Protein AF-A0A6P0NI01-F1 (afdb_monomer)

Secondary structure (DSSP, 8-state):
-TTHHHHHHHTTHHHHHHHS---TTSTTTT---HIIIII--SSS--GGGGGGHHHHHHHHH---TT-TTTT-HHHHHHHHHHHHHHHHHS-TTS-B-SSSTT--B-TGGGT-

pLDDT: mean 95.77, std 3.89, range [68.75, 98.75]

Radius of gyration: 14.4 Å; Cα contacts (8 Å, |Δi|>4): 169; chains: 1; bounding box: 34×28×43 Å

Nearest PDB structures (foldseek):
  5ost-assembly1_A  TM=5.617E-01  e=3.399E+00  Thermoanaerobacterium xylanolyticum LX-11
  8i5q-assembly1_A  TM=5.019E-01  e=6.138E+00  Thermoanaerobacterium xylanolyticum LX-11

Sequence (112 aa):
MKDLFAQAALDQIPKILTLQDRNPHSPNYGCFDRNYWQYKIIDFPSGMSQEFVWPLALVYAMPLPNNPYHQQPNIKAWVEAGILFAAKSAHADGSCDDYFPFERAGGAAAFS

Foldseek 3Di:
DVCVVVVVLLVCVVVQVVQADCDPPQPQHQASHCVVRPVVVDDAGALVSLLSLQSLVCLCDDPGPPRPNHVDPSSVVSSVRSLVNQVVQADPVQFHHHPDPPPRHNVSSVRD

Mean predicted aligned error: 2.79 Å

Solvent-accessible surface area (backbone atoms only — not comparable to full-atom values): 6182 Å² total; per-residue (Å²): 118,93,56,52,68,59,51,58,50,61,69,43,46,69,61,56,61,70,31,37,38,80,49,87,88,44,98,51,33,22,38,32,31,41,51,32,73,71,64,62,79,46,95,64,59,35,31,60,39,33,34,59,27,39,64,48,45,46,43,28,74,44,92,52,87,92,52,88,44,42,72,35,68,67,50,51,54,50,30,54,31,18,35,55,31,40,65,67,68,29,47,98,87,52,21,25,32,57,90,46,89,88,59,57,42,60,70,30,55,79,34,56

Structure (mmCIF, N/CA/C/O backbone):
data_AF-A0A6P0NI01-F1
#
_entry.id   AF-A0A6P0NI01-F1
#
loop_
_atom_site.group_PDB
_atom_site.id
_atom_site.type_symbol
_atom_site.label_atom_id
_atom_site.label_alt_id
_atom_site.label_comp_id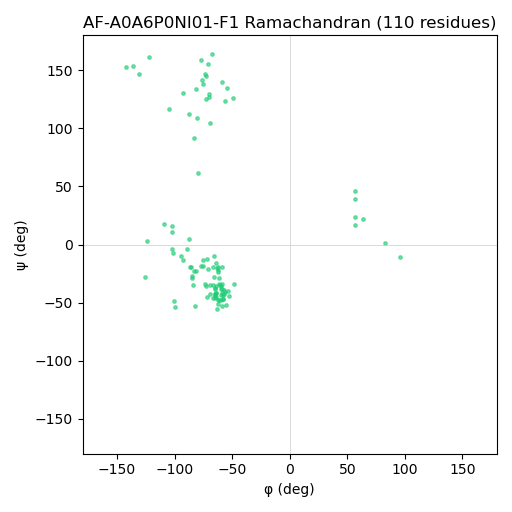
_atom_site.label_asym_id
_atom_site.label_entity_id
_atom_site.label_seq_id
_atom_site.pdbx_PDB_ins_code
_atom_site.Cartn_x
_atom_site.Cartn_y
_atom_site.Cartn_z
_atom_site.occupancy
_atom_site.B_iso_or_equiv
_atom_site.auth_seq_id
_atom_site.auth_comp_id
_atom_site.auth_asym_id
_atom_site.auth_atom_id
_atom_site.pdbx_PDB_model_num
ATOM 1 N N . MET A 1 1 ? -5.939 3.092 29.404 1.00 68.75 1 MET A N 1
ATOM 2 C CA . MET A 1 1 ? -4.637 2.834 28.742 1.00 68.75 1 MET A CA 1
ATOM 3 C C . MET A 1 1 ? -4.627 1.609 27.824 1.00 68.75 1 MET A C 1
ATOM 5 O O . MET A 1 1 ? -3.778 1.582 26.949 1.00 68.75 1 MET A O 1
ATOM 9 N N . LYS A 1 2 ? -5.532 0.625 27.976 1.00 81.56 2 LYS A N 1
ATOM 10 C CA . LYS A 1 2 ? -5.513 -0.639 27.211 1.00 81.56 2 LYS A CA 1
ATOM 11 C C . LYS A 1 2 ? -5.471 -0.465 25.681 1.00 81.56 2 LYS A C 1
ATOM 13 O O . LYS A 1 2 ? -4.700 -1.158 25.034 1.00 81.56 2 LYS A O 1
ATOM 18 N N . ASP A 1 3 ? -6.214 0.499 25.134 1.00 91.00 3 ASP A N 1
ATOM 19 C CA . ASP A 1 3 ? -6.355 0.678 23.677 1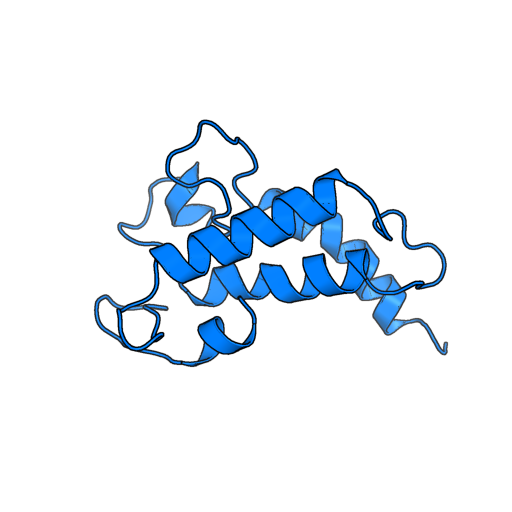.00 91.00 3 ASP A CA 1
ATOM 20 C C . ASP A 1 3 ? -5.506 1.827 23.106 1.00 91.0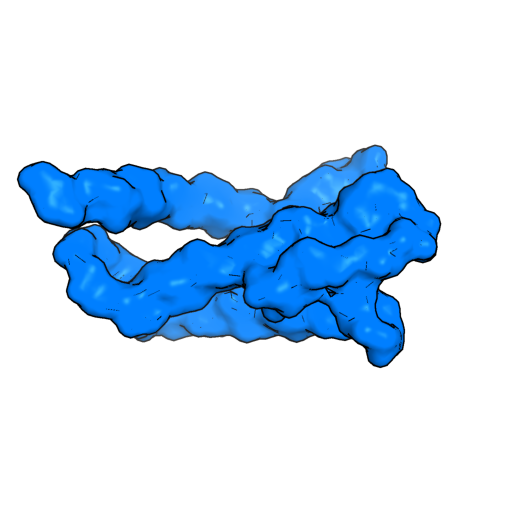0 3 ASP A C 1
ATOM 22 O O . ASP A 1 3 ? -5.732 2.278 21.986 1.00 91.00 3 ASP A O 1
ATOM 26 N N . LEU A 1 4 ? -4.517 2.319 23.865 1.00 94.19 4 LEU A N 1
ATOM 27 C CA . LEU A 1 4 ? -3.733 3.503 23.490 1.00 94.19 4 LEU A CA 1
ATOM 28 C C . LEU A 1 4 ? -3.037 3.344 22.129 1.00 94.19 4 LEU A C 1
ATOM 30 O O . LEU A 1 4 ? -3.124 4.234 21.288 1.00 94.19 4 LEU A O 1
ATOM 34 N N . PHE A 1 5 ? -2.380 2.204 21.895 1.00 93.81 5 PHE A N 1
ATOM 35 C CA . PHE A 1 5 ? -1.696 1.940 20.624 1.00 93.81 5 PHE A CA 1
ATOM 36 C C . PHE A 1 5 ? -2.671 1.740 19.463 1.00 93.81 5 PHE A C 1
ATOM 38 O O . PHE A 1 5 ? -2.389 2.183 18.354 1.00 93.81 5 PHE A O 1
ATOM 45 N N . ALA A 1 6 ? -3.830 1.125 19.718 1.00 94.06 6 ALA A N 1
ATOM 46 C CA . ALA A 1 6 ? -4.866 0.957 18.705 1.00 94.06 6 ALA A CA 1
ATOM 47 C C . ALA A 1 6 ? -5.422 2.316 18.262 1.00 94.06 6 ALA A C 1
ATOM 49 O O . ALA A 1 6 ? -5.528 2.570 17.067 1.00 94.06 6 ALA A O 1
ATOM 50 N N . GLN A 1 7 ? -5.692 3.220 19.208 1.00 95.25 7 GLN A N 1
ATOM 51 C CA . GLN A 1 7 ? -6.148 4.569 18.882 1.00 95.25 7 GLN A CA 1
ATOM 52 C C . GLN A 1 7 ? -5.080 5.361 18.119 1.00 95.25 7 GLN A C 1
ATOM 54 O O . GLN A 1 7 ? -5.380 5.947 17.084 1.00 95.25 7 GLN A O 1
ATOM 59 N N . ALA A 1 8 ? -3.821 5.304 18.564 1.00 95.69 8 ALA A N 1
ATOM 60 C CA . ALA A 1 8 ? -2.720 5.954 17.859 1.00 95.69 8 ALA A CA 1
ATOM 61 C C . ALA A 1 8 ? -2.553 5.425 16.421 1.00 95.69 8 ALA A C 1
ATOM 63 O O . ALA A 1 8 ? -2.246 6.201 15.517 1.00 95.69 8 ALA A O 1
ATOM 64 N N . ALA A 1 9 ? -2.782 4.126 16.193 1.00 95.38 9 ALA A N 1
ATOM 65 C CA . ALA A 1 9 ? -2.764 3.529 14.860 1.00 95.38 9 ALA A CA 1
ATOM 66 C C . ALA A 1 9 ? -3.948 3.995 13.994 1.00 95.38 9 ALA A C 1
ATOM 68 O O . ALA A 1 9 ? -3.745 4.342 12.829 1.00 95.38 9 ALA A O 1
ATOM 69 N N . LEU A 1 10 ? -5.164 4.067 14.555 1.00 97.31 10 LEU A N 1
ATOM 70 C CA . LEU A 1 10 ? -6.349 4.590 13.858 1.00 97.31 10 LEU A CA 1
ATOM 71 C C . LEU A 1 10 ? -6.131 6.025 13.360 1.00 97.31 10 LEU A C 1
ATOM 73 O O . LEU A 1 10 ? -6.514 6.349 12.232 1.00 97.31 10 LEU A O 1
ATOM 77 N N . ASP A 1 11 ? -5.452 6.850 14.156 1.00 97.12 11 ASP A N 1
ATOM 78 C CA . ASP A 1 11 ? -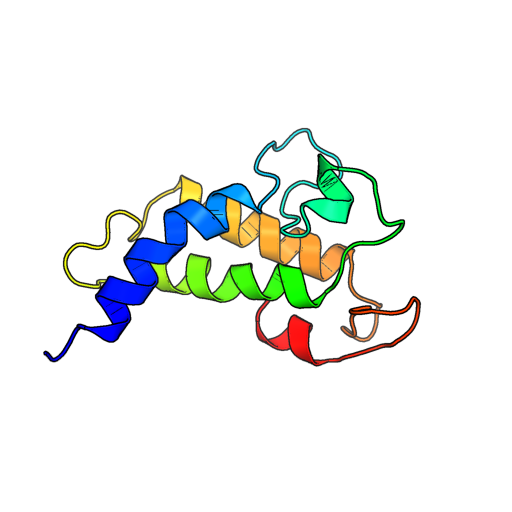5.144 8.241 13.814 1.00 97.12 11 ASP A CA 1
ATOM 79 C C . ASP A 1 11 ? -4.160 8.362 12.628 1.00 97.12 11 ASP A C 1
ATOM 81 O O . ASP A 1 11 ? -4.112 9.402 11.968 1.00 97.12 11 ASP A O 1
ATOM 85 N N . GLN A 1 12 ? -3.400 7.305 12.301 1.00 97.81 12 GLN A N 1
ATOM 86 C CA . GLN A 1 12 ? -2.497 7.284 11.139 1.00 97.81 12 GLN A CA 1
ATOM 87 C C . GLN A 1 12 ? -3.181 6.862 9.834 1.00 97.81 12 GLN A C 1
ATOM 89 O O . GLN A 1 12 ? -2.666 7.163 8.754 1.00 97.81 12 GLN A O 1
ATOM 94 N N . ILE A 1 13 ? -4.342 6.203 9.893 1.00 98.06 13 ILE A N 1
ATOM 95 C CA . ILE A 1 13 ? -5.025 5.693 8.694 1.00 98.06 13 ILE A CA 1
ATOM 96 C C . ILE A 1 13 ? -5.327 6.789 7.660 1.00 98.06 13 ILE A C 1
ATOM 98 O O . ILE A 1 13 ? -5.049 6.551 6.483 1.00 98.06 13 ILE A O 1
ATOM 102 N N . PRO A 1 14 ? -5.796 8.005 8.023 1.00 97.94 14 PRO A N 1
ATOM 103 C CA . PRO A 1 14 ? -5.991 9.073 7.044 1.00 97.94 14 PRO A CA 1
ATOM 104 C C . PRO A 1 14 ? -4.717 9.394 6.261 1.00 97.94 14 PRO A C 1
ATOM 106 O O . PRO A 1 14 ? -4.777 9.575 5.048 1.00 97.94 14 PRO A O 1
ATOM 109 N N . LYS A 1 15 ? -3.559 9.412 6.936 1.00 98.00 15 LYS A N 1
ATOM 110 C CA . LYS A 1 15 ? -2.258 9.648 6.305 1.00 98.00 15 LYS A CA 1
ATOM 111 C C . LYS A 1 15 ? -1.896 8.506 5.362 1.00 98.00 15 LYS A C 1
ATOM 113 O O . LYS A 1 15 ? -1.524 8.779 4.225 1.00 98.00 15 LYS A O 1
ATOM 118 N N . ILE A 1 16 ? -2.055 7.254 5.788 1.00 98.12 16 ILE A N 1
ATOM 119 C CA . ILE A 1 16 ? -1.782 6.084 4.940 1.00 98.12 16 ILE A CA 1
ATOM 120 C C . ILE A 1 16 ? -2.656 6.114 3.673 1.00 98.12 16 ILE A C 1
ATOM 122 O O . ILE A 1 16 ? -2.156 5.920 2.569 1.00 98.12 16 ILE A O 1
ATOM 126 N N . LEU A 1 17 ? -3.936 6.475 3.795 1.00 98.06 17 LEU A N 1
ATOM 127 C CA . LEU A 1 17 ? -4.847 6.616 2.653 1.00 98.06 17 LEU A CA 1
ATOM 128 C C . LEU A 1 17 ? -4.444 7.723 1.662 1.00 98.06 17 LEU A C 1
ATOM 130 O O . LEU A 1 17 ? -4.889 7.698 0.512 1.00 98.06 17 LEU A O 1
ATOM 134 N N . THR A 1 18 ? -3.622 8.697 2.073 1.00 97.75 18 THR A N 1
ATOM 135 C CA . THR A 1 18 ? -3.056 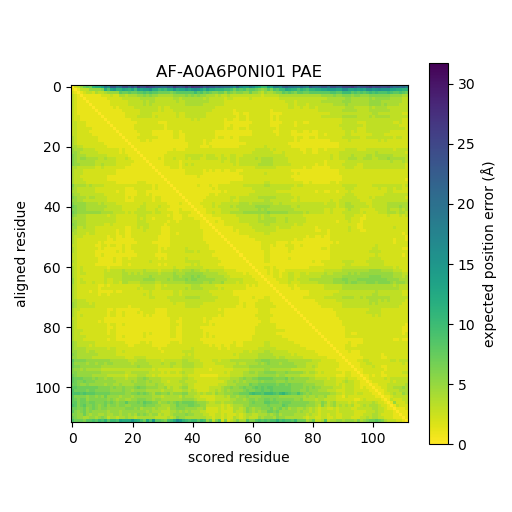9.697 1.145 1.00 97.75 18 THR A CA 1
ATOM 136 C C . THR A 1 18 ? -1.899 9.161 0.306 1.00 97.75 18 THR A C 1
ATOM 138 O O . THR A 1 18 ? -1.564 9.766 -0.711 1.00 97.75 18 THR A O 1
ATOM 141 N N . LEU A 1 19 ? -1.290 8.050 0.725 1.00 98.44 19 LEU A N 1
ATOM 142 C CA . LEU A 1 19 ? -0.168 7.426 0.029 1.00 98.44 19 LEU A CA 1
ATOM 143 C C . LEU A 1 19 ? -0.638 6.489 -1.082 1.00 98.44 19 LEU A C 1
ATOM 145 O O . LEU A 1 19 ? 0.082 6.319 -2.057 1.00 98.44 19 LEU A O 1
ATOM 149 N N . GLN A 1 20 ? -1.842 5.924 -0.967 1.00 98.62 20 GLN A N 1
ATOM 150 C CA . GLN A 1 20 ? -2.366 4.976 -1.944 1.00 98.62 20 GLN A CA 1
ATOM 151 C C . GLN A 1 20 ? -2.976 5.649 -3.180 1.00 98.62 20 GLN A C 1
ATOM 153 O O . GLN A 1 20 ? -3.837 6.529 -3.063 1.00 98.62 20 GLN A O 1
ATOM 158 N N . ASP A 1 21 ? -2.634 5.143 -4.362 1.00 98.56 21 ASP A N 1
ATOM 159 C CA . ASP A 1 21 ? -3.397 5.372 -5.581 1.00 98.56 21 ASP A CA 1
ATOM 160 C C . ASP A 1 21 ? -4.747 4.648 -5.503 1.00 98.56 21 ASP A C 1
ATOM 162 O O . ASP A 1 21 ? -4.844 3.425 -5.635 1.00 98.56 21 ASP A O 1
ATOM 166 N N . ARG A 1 22 ? -5.809 5.421 -5.273 1.00 97.75 22 ARG A N 1
ATOM 167 C CA . ARG A 1 22 ? -7.179 4.917 -5.113 1.00 97.75 22 ARG A CA 1
ATOM 168 C C . ARG A 1 22 ? -8.050 5.119 -6.352 1.00 97.75 22 ARG A C 1
ATOM 170 O O . ARG A 1 22 ? -9.260 4.927 -6.257 1.00 97.75 22 ARG A O 1
ATOM 177 N N . ASN A 1 23 ? -7.475 5.504 -7.496 1.00 97.75 23 ASN A N 1
ATOM 178 C CA . ASN A 1 23 ? -8.211 5.639 -8.752 1.00 97.75 23 ASN A CA 1
ATOM 179 C C . ASN A 1 23 ? -8.239 4.294 -9.509 1.00 97.75 23 ASN A C 1
ATOM 181 O O . ASN A 1 23 ? -7.200 3.895 -10.031 1.00 97.75 23 ASN A O 1
ATOM 185 N N . PRO A 1 24 ? -9.401 3.625 -9.663 1.00 96.94 24 PRO A N 1
ATOM 186 C CA . PRO A 1 24 ? -9.485 2.327 -10.345 1.00 96.94 24 PRO A CA 1
ATOM 187 C C . PRO A 1 24 ? -9.076 2.360 -11.823 1.00 96.94 24 PRO A C 1
ATOM 189 O O . PRO A 1 24 ? -8.784 1.323 -12.409 1.00 96.94 24 PRO A O 1
ATOM 192 N N . HIS A 1 25 ? -9.069 3.543 -12.442 1.00 97.25 25 HIS A N 1
ATOM 193 C CA . HIS A 1 25 ? -8.632 3.729 -13.827 1.00 97.25 25 HIS A CA 1
ATOM 194 C C . HIS A 1 25 ? -7.130 4.012 -13.949 1.00 97.25 25 HIS A C 1
ATOM 196 O O . HIS A 1 25 ? -6.620 4.143 -15.062 1.00 97.25 25 HIS A O 1
ATOM 202 N N . SER A 1 26 ? -6.415 4.135 -12.828 1.00 97.38 26 SER A N 1
ATOM 203 C CA . SER A 1 26 ? -4.969 4.314 -12.841 1.00 97.38 26 SER A CA 1
ATOM 204 C C . SER A 1 26 ? -4.261 2.996 -13.165 1.00 97.38 26 SER A C 1
ATOM 206 O O . SER A 1 26 ? -4.598 1.960 -12.589 1.00 97.38 26 SER A O 1
ATOM 208 N N . PRO A 1 27 ? -3.207 3.009 -14.002 1.00 96.06 27 PRO A N 1
ATOM 209 C CA . PRO A 1 27 ? -2.361 1.831 -14.202 1.00 96.06 27 PRO A CA 1
ATOM 210 C C . PRO A 1 27 ? -1.610 1.395 -12.928 1.00 96.06 27 PRO A C 1
ATOM 212 O O . PRO A 1 27 ? -1.104 0.269 -12.881 1.00 96.06 27 PRO A O 1
ATOM 215 N N . ASN A 1 28 ? -1.544 2.273 -11.918 1.00 97.94 28 ASN A N 1
ATOM 216 C CA . ASN A 1 28 ? -0.881 2.050 -10.632 1.00 97.94 28 ASN A CA 1
ATOM 217 C C . ASN A 1 28 ? -1.876 1.895 -9.470 1.00 97.94 28 ASN A C 1
ATOM 219 O O . ASN A 1 28 ? -1.479 2.049 -8.318 1.00 97.94 28 ASN A O 1
ATOM 223 N N . TYR A 1 29 ? -3.155 1.618 -9.755 1.00 98.62 29 TYR A N 1
ATOM 224 C CA . TYR A 1 29 ? -4.178 1.417 -8.727 1.00 98.62 29 TYR A CA 1
ATOM 225 C C . TYR A 1 29 ? -3.701 0.425 -7.654 1.00 98.62 29 TYR A C 1
ATOM 227 O O . TYR A 1 29 ? -3.271 -0.679 -7.984 1.00 98.62 29 TYR A O 1
ATOM 235 N N . GLY A 1 30 ? -3.750 0.843 -6.385 1.00 98.50 30 GLY A N 1
ATOM 236 C CA . GLY A 1 30 ? -3.261 0.071 -5.240 1.00 98.50 30 GLY A CA 1
ATOM 237 C C . GLY A 1 30 ? -1.831 0.390 -4.780 1.00 98.50 30 GLY A C 1
ATOM 238 O O . GLY A 1 30 ? -1.456 -0.029 -3.685 1.00 98.50 30 GLY A O 1
ATOM 239 N N . CYS A 1 31 ? -1.052 1.155 -5.550 1.00 98.50 31 CYS A N 1
ATOM 240 C CA . CYS A 1 31 ? 0.314 1.544 -5.188 1.00 98.50 31 CYS A CA 1
ATOM 241 C C . CYS A 1 31 ? 0.337 2.547 -4.029 1.00 98.50 31 CYS A C 1
ATOM 243 O O . CYS A 1 31 ? -0.312 3.587 -4.108 1.00 98.50 31 CYS A O 1
ATOM 245 N N . PHE A 1 32 ? 1.130 2.285 -2.993 1.00 98.50 32 PHE A N 1
ATOM 246 C CA . PHE A 1 32 ? 1.366 3.192 -1.866 1.00 98.50 32 PHE A CA 1
ATOM 247 C C . PHE A 1 32 ? 2.609 4.077 -2.033 1.00 98.50 32 PHE A C 1
ATOM 249 O O . PHE A 1 32 ? 2.810 5.016 -1.260 1.00 98.50 32 PHE A O 1
ATOM 256 N N . ASP A 1 33 ? 3.444 3.823 -3.040 1.00 98.06 33 ASP A N 1
ATOM 257 C CA . ASP A 1 33 ? 4.633 4.635 -3.285 1.00 98.06 33 ASP A CA 1
ATOM 258 C C . ASP A 1 33 ? 4.288 5.896 -4.085 1.00 98.06 33 ASP A C 1
ATOM 260 O O . ASP A 1 33 ? 4.293 5.930 -5.320 1.00 98.06 33 ASP A O 1
ATOM 264 N N . ARG A 1 34 ? 3.996 6.973 -3.358 1.00 96.94 34 ARG A N 1
ATOM 265 C CA . ARG A 1 34 ? 3.633 8.271 -3.935 1.00 96.94 34 ARG A CA 1
ATOM 266 C C . ARG A 1 34 ? 4.741 8.881 -4.799 1.00 96.94 34 ARG A C 1
ATOM 268 O O . ARG A 1 34 ? 4.430 9.608 -5.748 1.00 96.94 34 ARG A O 1
ATOM 275 N N . ASN A 1 35 ? 6.008 8.580 -4.511 1.00 97.56 35 ASN A N 1
ATOM 276 C CA . ASN A 1 35 ? 7.134 9.045 -5.322 1.00 97.56 35 ASN A CA 1
ATOM 277 C C . ASN A 1 35 ? 7.099 8.401 -6.712 1.00 97.56 35 ASN A C 1
ATOM 279 O O . ASN A 1 35 ? 7.388 9.075 -7.706 1.00 97.56 35 ASN A O 1
ATOM 283 N N . TYR A 1 36 ? 6.653 7.146 -6.786 1.00 97.69 36 TYR A N 1
ATOM 284 C CA . TYR A 1 36 ? 6.471 6.408 -8.030 1.00 97.69 36 TYR A CA 1
ATOM 285 C C . TYR A 1 36 ? 5.147 6.705 -8.744 1.00 97.69 36 TYR A C 1
ATOM 287 O O . TYR A 1 36 ? 5.146 7.008 -9.936 1.00 97.69 36 TYR A O 1
ATOM 295 N N . TRP A 1 37 ? 3.985 6.607 -8.088 1.00 97.56 37 TRP A N 1
ATOM 296 C CA . TRP A 1 37 ? 2.709 6.691 -8.815 1.00 97.56 37 TRP A CA 1
ATOM 297 C C . TRP A 1 37 ? 2.241 8.131 -9.053 1.00 97.56 37 TRP A C 1
ATOM 299 O O . TRP A 1 37 ? 1.689 8.399 -10.122 1.00 97.56 37 TRP A O 1
ATOM 309 N N . GLN A 1 38 ? 2.496 9.054 -8.117 1.00 97.62 38 GLN A N 1
ATOM 310 C CA . GLN A 1 38 ? 2.028 10.440 -8.213 1.00 97.62 38 GLN A CA 1
ATOM 311 C C . GLN A 1 38 ? 3.112 11.395 -8.704 1.00 97.62 38 GLN A C 1
ATOM 313 O O . GLN A 1 38 ? 2.877 12.147 -9.647 1.00 97.62 38 GLN A O 1
ATOM 318 N N . TYR A 1 39 ? 4.270 11.408 -8.043 1.00 97.50 39 TYR A N 1
ATOM 319 C CA . TYR A 1 39 ? 5.295 12.420 -8.304 1.00 97.50 39 TYR A CA 1
ATOM 320 C C . TYR A 1 39 ? 6.190 12.092 -9.493 1.00 97.50 39 TYR A C 1
ATOM 322 O O . TYR A 1 39 ? 6.744 13.014 -10.083 1.00 97.50 39 TYR A O 1
ATOM 330 N N . LYS A 1 40 ? 6.294 10.811 -9.870 1.00 96.19 40 LYS A N 1
ATOM 331 C CA . LYS A 1 40 ? 7.117 10.353 -11.000 1.00 96.19 40 LYS A CA 1
ATOM 332 C C . LYS A 1 40 ? 8.590 10.757 -10.857 1.00 96.19 40 LYS A C 1
ATOM 334 O O . LYS A 1 40 ? 9.216 11.153 -11.832 1.00 96.19 40 LYS A O 1
ATOM 339 N N . ILE A 1 41 ? 9.126 10.678 -9.635 1.00 97.50 41 ILE A N 1
ATOM 340 C CA . ILE A 1 41 ? 10.523 11.046 -9.325 1.00 97.50 41 ILE A CA 1
ATOM 341 C C . ILE A 1 41 ? 11.456 9.837 -9.165 1.00 97.50 41 ILE A C 1
ATOM 343 O O . ILE A 1 41 ? 12.652 10.019 -8.956 1.00 97.50 41 ILE A O 1
ATOM 347 N N . ILE A 1 42 ? 10.908 8.624 -9.239 1.00 95.94 42 ILE A N 1
ATOM 348 C CA . ILE A 1 42 ? 11.636 7.351 -9.246 1.00 95.94 42 ILE A CA 1
ATOM 349 C C . ILE A 1 42 ? 11.042 6.437 -10.322 1.00 95.94 42 ILE A C 1
ATOM 351 O O . ILE A 1 42 ? 9.863 6.564 -10.666 1.00 95.94 42 ILE A O 1
ATOM 355 N N . ASP A 1 43 ? 11.854 5.515 -10.834 1.00 94.19 43 ASP A N 1
ATOM 356 C CA . ASP A 1 43 ? 11.510 4.695 -12.004 1.00 94.19 43 ASP A CA 1
ATOM 357 C C . ASP A 1 43 ? 10.713 3.424 -11.669 1.00 94.19 43 ASP A C 1
ATOM 359 O O . ASP A 1 43 ? 10.048 2.864 -12.542 1.00 94.19 43 ASP A O 1
ATOM 363 N N . PHE A 1 44 ? 10.748 2.971 -10.413 1.00 95.00 44 PHE A N 1
ATOM 364 C CA . PHE A 1 44 ? 10.029 1.790 -9.927 1.00 95.00 44 PHE A CA 1
ATOM 365 C C . PHE A 1 44 ? 9.501 2.030 -8.500 1.00 95.00 44 PHE A C 1
ATOM 367 O O . PHE A 1 44 ? 10.063 2.864 -7.787 1.00 95.00 44 PHE A O 1
ATOM 374 N N . PRO A 1 45 ? 8.405 1.366 -8.089 1.00 96.50 45 PRO A N 1
ATOM 375 C CA . PRO A 1 45 ? 7.870 1.498 -6.739 1.00 96.50 45 PRO A CA 1
ATOM 376 C C . PRO A 1 45 ? 8.711 0.702 -5.742 1.00 96.50 45 PRO A C 1
ATOM 378 O O . PRO A 1 45 ? 9.092 -0.430 -6.024 1.00 96.50 45 PRO A O 1
ATOM 381 N N . SER A 1 46 ? 8.917 1.255 -4.551 1.00 96.00 46 SER A N 1
ATOM 382 C CA . SER A 1 46 ? 9.509 0.524 -3.432 1.00 96.00 46 SER A CA 1
ATOM 383 C C . SER A 1 46 ? 8.521 -0.497 -2.859 1.00 96.00 46 SER A C 1
ATOM 385 O O . SER A 1 46 ? 7.417 -0.124 -2.440 1.00 96.00 46 SER A O 1
ATOM 387 N N . GLY A 1 47 ? 8.928 -1.769 -2.790 1.00 95.25 47 GLY A N 1
ATOM 388 C CA . GLY A 1 47 ? 8.169 -2.856 -2.165 1.00 95.25 47 GLY A CA 1
ATOM 389 C C . GLY A 1 47 ? 7.742 -2.527 -0.734 1.00 95.25 47 GLY A C 1
ATOM 390 O O . GLY A 1 47 ? 6.567 -2.676 -0.401 1.00 95.25 47 GLY A O 1
ATOM 391 N N . MET A 1 48 ? 8.646 -1.958 0.068 1.00 96.06 48 MET A N 1
ATOM 392 C CA . MET A 1 48 ? 8.379 -1.482 1.437 1.00 96.06 48 MET A CA 1
ATOM 393 C C . MET A 1 48 ? 7.126 -0.605 1.561 1.00 96.06 48 MET A C 1
ATOM 395 O O . MET A 1 48 ? 6.431 -0.646 2.574 1.00 96.06 48 MET A O 1
ATOM 399 N N . SER A 1 49 ? 6.799 0.199 0.542 1.00 97.12 49 SER A N 1
ATOM 400 C CA . SER A 1 49 ? 5.596 1.039 0.599 1.00 97.12 49 SER A CA 1
ATOM 401 C C . SER A 1 49 ? 4.311 0.205 0.623 1.00 97.12 49 SER A C 1
ATOM 403 O O . SER A 1 49 ? 3.317 0.640 1.203 1.00 97.12 49 SER A O 1
ATOM 405 N N . GLN A 1 50 ? 4.308 -0.999 0.042 1.00 97.50 50 GLN A N 1
ATOM 406 C CA . GLN A 1 50 ? 3.134 -1.872 0.050 1.00 97.50 50 GLN A CA 1
ATOM 407 C C . GLN A 1 50 ? 2.834 -2.490 1.419 1.00 97.50 50 GLN A C 1
ATOM 409 O O . GLN A 1 50 ? 1.710 -2.944 1.616 1.00 97.50 50 GLN A O 1
ATOM 414 N N . GLU A 1 51 ? 3.738 -2.427 2.405 1.00 97.19 51 GLU A N 1
ATOM 415 C CA . GLU A 1 51 ? 3.452 -2.889 3.775 1.00 97.19 51 GLU A CA 1
ATOM 416 C C . GLU A 1 51 ? 2.255 -2.162 4.414 1.00 97.19 51 GLU A C 1
ATOM 418 O O . GLU A 1 51 ? 1.637 -2.665 5.353 1.00 97.19 51 GLU A O 1
ATOM 423 N N . PHE A 1 52 ? 1.872 -0.992 3.885 1.00 97.94 52 PHE A N 1
ATOM 424 C CA . PHE A 1 52 ? 0.674 -0.262 4.297 1.00 97.94 52 PHE A CA 1
ATOM 425 C C . PHE A 1 52 ? -0.654 -0.969 3.970 1.00 97.94 52 PHE A C 1
ATOM 427 O O . PHE A 1 52 ? -1.696 -0.569 4.502 1.00 97.94 52 PHE A O 1
ATOM 434 N N . VAL A 1 53 ? -0.636 -2.045 3.178 1.00 98.25 53 VAL A N 1
ATOM 435 C CA . VAL A 1 53 ? -1.775 -2.963 3.031 1.00 98.25 53 VAL A CA 1
ATOM 436 C C . VAL A 1 53 ? -2.175 -3.541 4.386 1.00 98.25 53 VAL A C 1
ATOM 438 O O . VAL A 1 53 ? -3.356 -3.515 4.741 1.00 98.25 53 VAL A O 1
ATOM 441 N N . TRP A 1 54 ? -1.203 -4.003 5.176 1.00 98.00 54 TRP A N 1
ATOM 442 C CA . TRP A 1 54 ? -1.458 -4.656 6.455 1.00 98.00 54 TRP A CA 1
ATOM 443 C C . TRP A 1 54 ? -2.229 -3.796 7.471 1.00 98.00 54 TRP A C 1
ATOM 445 O O . TRP A 1 54 ? -3.281 -4.242 7.940 1.00 98.00 54 TRP A O 1
ATOM 455 N N . PRO A 1 55 ? -1.816 -2.556 7.811 1.00 97.38 55 PRO A N 1
ATOM 456 C CA . PRO A 1 55 ? -2.590 -1.716 8.718 1.00 97.38 55 PRO A CA 1
ATOM 457 C C . PRO A 1 55 ? -3.987 -1.386 8.173 1.00 97.38 55 PRO A C 1
ATOM 459 O O . PRO A 1 55 ? -4.927 -1.335 8.966 1.00 97.38 55 PRO A O 1
ATOM 462 N N . LEU A 1 56 ? -4.170 -1.220 6.854 1.00 97.88 56 LEU A N 1
ATOM 463 C CA . LEU A 1 56 ? -5.507 -1.044 6.266 1.00 97.88 56 LEU A CA 1
ATOM 464 C C . LEU A 1 56 ? -6.384 -2.295 6.449 1.00 97.88 56 LEU A C 1
ATOM 466 O O . LEU A 1 56 ? -7.558 -2.181 6.809 1.00 97.88 56 LEU A O 1
ATOM 470 N N . ALA A 1 57 ? -5.815 -3.484 6.241 1.00 98.31 57 ALA A N 1
ATOM 471 C CA . ALA A 1 57 ? -6.506 -4.755 6.437 1.00 98.31 57 ALA A CA 1
ATOM 472 C C . ALA A 1 57 ? -6.902 -4.959 7.908 1.00 98.31 57 ALA A C 1
ATOM 474 O O . ALA A 1 57 ? -8.035 -5.351 8.201 1.00 98.31 57 ALA A O 1
ATOM 475 N N . LEU A 1 58 ? -6.010 -4.617 8.842 1.00 97.69 58 LEU A N 1
ATOM 476 C CA . LEU A 1 58 ? -6.275 -4.692 10.278 1.00 97.69 58 LEU A CA 1
ATOM 477 C C . LEU A 1 58 ? -7.431 -3.780 10.700 1.00 97.69 58 LEU A C 1
ATOM 479 O O . LEU A 1 58 ? -8.342 -4.238 11.391 1.00 97.69 58 LEU A O 1
ATOM 483 N N . VAL A 1 59 ? -7.450 -2.514 10.265 1.00 97.75 59 VAL A N 1
ATOM 484 C CA . VAL A 1 59 ? -8.552 -1.604 10.633 1.00 97.75 59 VAL A CA 1
ATOM 485 C C . VAL A 1 59 ? -9.866 -1.954 9.941 1.00 97.75 59 VAL A C 1
ATOM 487 O O . VAL A 1 59 ? -10.927 -1.612 10.455 1.00 97.75 59 VAL A O 1
ATOM 490 N N . TYR A 1 60 ? -9.842 -2.677 8.822 1.00 98.50 60 TYR A N 1
ATOM 491 C CA . TYR A 1 60 ? -11.058 -3.249 8.248 1.00 98.50 60 TYR A CA 1
ATOM 492 C C . TYR A 1 60 ? -11.599 -4.423 9.079 1.00 98.50 60 TYR A C 1
ATOM 494 O O . TYR A 1 60 ? -12.805 -4.494 9.333 1.00 98.50 60 TYR A O 1
ATOM 502 N N . ALA A 1 61 ? -10.722 -5.340 9.497 1.00 98.12 61 ALA A N 1
ATOM 503 C CA . ALA A 1 61 ? -11.104 -6.616 10.101 1.00 98.12 61 ALA A CA 1
ATOM 504 C C . ALA A 1 61 ? -11.366 -6.550 11.614 1.00 98.12 61 ALA A C 1
ATOM 506 O O . ALA A 1 61 ? -12.145 -7.348 12.133 1.00 98.12 61 ALA A O 1
ATOM 507 N N . MET A 1 62 ? -10.711 -5.638 12.338 1.00 96.44 62 MET A N 1
ATOM 508 C CA . MET A 1 62 ? -10.755 -5.620 13.801 1.00 96.44 62 MET A CA 1
ATOM 509 C C . MET A 1 62 ? -11.866 -4.708 14.356 1.00 96.44 62 MET A C 1
ATOM 511 O O . MET A 1 62 ? -11.902 -3.515 14.025 1.00 96.44 62 MET A O 1
ATOM 515 N N . PRO A 1 63 ? -12.708 -5.199 15.291 1.00 95.56 63 PRO A N 1
ATOM 516 C CA . PRO A 1 63 ? -13.726 -4.400 15.973 1.00 95.56 63 PRO A CA 1
ATOM 517 C C . PRO A 1 63 ? -13.106 -3.558 17.104 1.00 95.56 63 PRO A C 1
ATOM 519 O O . PRO A 1 63 ? -13.400 -3.741 18.286 1.00 95.56 63 PRO A O 1
ATOM 522 N N . LEU A 1 64 ? -12.190 -2.657 16.745 1.00 93.94 64 LEU A N 1
ATOM 523 C CA . LEU A 1 64 ? -11.524 -1.754 17.683 1.00 93.94 64 LEU A CA 1
ATOM 524 C C . LEU A 1 64 ? -12.488 -0.646 18.156 1.00 93.94 64 LEU A C 1
ATOM 526 O O . LEU A 1 64 ? -13.300 -0.163 17.358 1.00 93.94 64 LEU A O 1
ATOM 530 N N . PRO A 1 65 ? -12.391 -0.190 19.419 1.00 94.25 65 PRO A N 1
ATOM 531 C CA . PRO A 1 65 ? -13.146 0.968 19.891 1.00 94.25 65 PRO A CA 1
ATOM 532 C C . PRO A 1 65 ? -12.911 2.192 18.997 1.00 94.25 65 PRO A C 1
ATOM 534 O O . PRO A 1 65 ? -11.774 2.488 18.644 1.00 94.25 65 PRO A O 1
ATOM 537 N N . ASN A 1 66 ? -13.985 2.905 18.644 1.00 94.00 66 ASN A N 1
ATOM 538 C CA . ASN A 1 66 ? -13.952 4.123 17.819 1.00 94.00 66 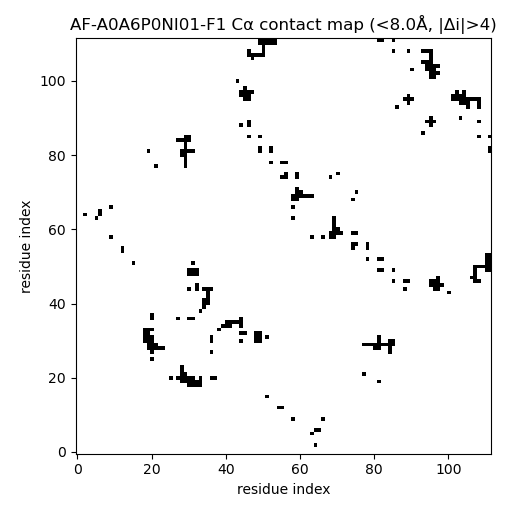ASN A CA 1
ATOM 539 C C . ASN A 1 66 ? -13.290 3.971 16.438 1.00 94.00 66 ASN A C 1
ATOM 541 O O . ASN A 1 66 ? -12.845 4.962 15.867 1.00 94.00 66 ASN A O 1
ATOM 545 N N . ASN A 1 67 ? -13.231 2.761 15.881 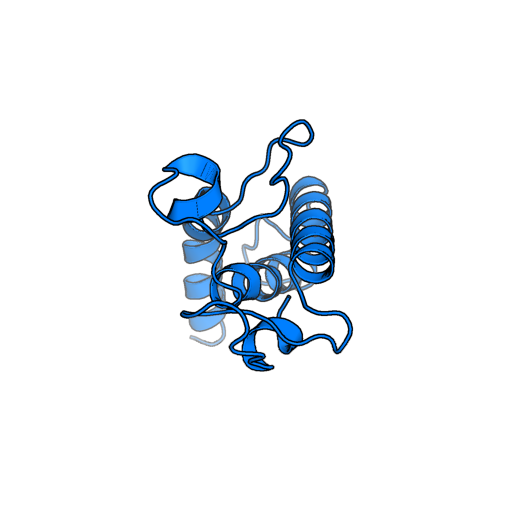1.00 97.38 67 ASN A N 1
ATOM 546 C CA . ASN A 1 67 ? -12.700 2.535 14.542 1.00 97.38 67 ASN A CA 1
ATOM 547 C C . ASN A 1 67 ? -13.750 2.856 13.460 1.00 97.38 67 ASN A C 1
ATOM 549 O O . ASN A 1 67 ? -14.686 2.071 13.283 1.00 97.38 67 ASN A O 1
ATOM 553 N N . PRO A 1 68 ? -13.605 3.953 12.691 1.00 97.06 68 PRO A N 1
ATOM 554 C CA . PRO A 1 68 ? -14.564 4.296 11.644 1.00 97.06 68 PRO A CA 1
ATOM 555 C C . PRO A 1 68 ? -14.422 3.414 10.391 1.00 97.06 68 PRO A C 1
ATOM 557 O O . PRO A 1 68 ? -15.299 3.437 9.529 1.00 97.06 68 PRO A O 1
ATOM 560 N N . TYR A 1 69 ? -13.327 2.654 10.273 1.00 98.19 69 TYR A N 1
ATOM 561 C CA . TYR A 1 69 ? -12.947 1.872 9.092 1.00 98.19 69 TYR A CA 1
ATOM 562 C C . TYR A 1 69 ? -13.434 0.422 9.135 1.00 98.19 69 TYR A C 1
ATOM 564 O O . TYR A 1 69 ? -13.422 -0.259 8.106 1.00 98.19 69 TYR A O 1
ATOM 572 N N . HIS A 1 70 ? -13.878 -0.045 10.303 1.00 98.31 70 HIS A N 1
ATOM 573 C CA . HIS A 1 70 ? -14.310 -1.422 10.506 1.00 98.31 70 HIS A CA 1
ATOM 574 C C . HIS A 1 70 ? -15.428 -1.793 9.524 1.00 98.31 70 HIS A C 1
ATOM 576 O O . HIS A 1 70 ? -16.461 -1.126 9.463 1.00 98.31 70 HIS A O 1
ATOM 582 N N . GLN A 1 71 ? -15.203 -2.855 8.746 1.00 98.19 71 GLN A N 1
ATOM 583 C CA . GLN A 1 71 ? -16.131 -3.361 7.731 1.00 98.19 71 GLN A CA 1
ATOM 584 C C . GLN A 1 71 ? -16.552 -2.345 6.646 1.00 98.19 71 GLN A C 1
ATOM 586 O O . GLN A 1 71 ? -17.503 -2.594 5.905 1.00 98.19 71 GLN A O 1
ATOM 591 N N . GLN A 1 72 ? -15.834 -1.226 6.481 1.00 98.38 72 GLN A N 1
ATOM 592 C CA . GLN A 1 72 ? -16.149 -0.247 5.438 1.00 98.38 72 GLN A CA 1
ATOM 593 C C . GLN A 1 72 ? -15.832 -0.804 4.037 1.00 98.38 72 GLN A C 1
ATOM 595 O O . GLN A 1 72 ? -14.685 -1.196 3.790 1.00 98.38 72 GLN A O 1
ATOM 600 N N . PRO A 1 73 ? -16.782 -0.781 3.078 1.00 98.19 73 PRO A N 1
ATOM 601 C CA . PRO A 1 73 ? -16.583 -1.364 1.747 1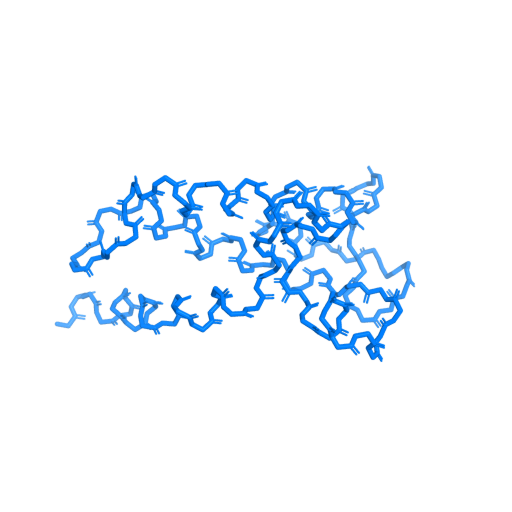.00 98.19 73 PRO A CA 1
ATOM 602 C C . PRO A 1 73 ? -15.399 -0.771 0.978 1.00 98.19 73 PRO A C 1
ATOM 604 O O . PRO A 1 73 ? -14.654 -1.498 0.327 1.00 98.19 73 PRO A O 1
ATOM 607 N N . ASN A 1 74 ? -15.188 0.543 1.093 1.00 97.94 74 ASN A N 1
ATOM 608 C CA . ASN A 1 74 ? -14.072 1.210 0.424 1.00 97.94 74 ASN A CA 1
ATOM 609 C C . ASN A 1 74 ? -12.720 0.739 0.964 1.00 97.94 74 ASN A C 1
ATOM 611 O O . ASN A 1 74 ? -11.797 0.545 0.185 1.00 97.94 74 ASN A O 1
ATOM 615 N N . ILE A 1 75 ? -12.607 0.512 2.278 1.00 98.50 75 ILE A N 1
ATOM 616 C CA . ILE A 1 75 ? -11.362 0.022 2.877 1.00 98.50 75 ILE A CA 1
ATOM 617 C C . ILE A 1 75 ? -11.065 -1.384 2.362 1.00 98.50 75 ILE A C 1
ATOM 619 O O . ILE A 1 75 ? -9.938 -1.639 1.957 1.00 98.50 75 ILE A O 1
ATOM 623 N N . LYS A 1 76 ? -12.077 -2.259 2.276 1.00 98.56 76 LYS A N 1
ATOM 624 C CA . LYS A 1 76 ? -11.922 -3.582 1.657 1.00 98.56 76 LYS A CA 1
ATOM 625 C C . LYS A 1 76 ? -11.395 -3.482 0.224 1.00 98.56 76 LYS A C 1
ATOM 627 O O . LYS A 1 76 ? -10.391 -4.109 -0.092 1.00 98.56 76 LYS A O 1
ATOM 632 N N . ALA A 1 77 ? -12.037 -2.668 -0.614 1.00 98.56 77 ALA A N 1
ATOM 633 C CA . ALA A 1 77 ? -11.634 -2.499 -2.010 1.00 98.56 77 ALA A CA 1
ATOM 634 C C . ALA A 1 77 ? -10.196 -1.966 -2.137 1.00 98.56 77 ALA A C 1
ATOM 636 O O . ALA A 1 77 ? -9.438 -2.388 -3.004 1.00 98.56 77 ALA A O 1
ATOM 637 N N . TRP A 1 78 ? -9.800 -1.053 -1.253 1.00 98.69 78 TRP A N 1
ATOM 638 C CA . TRP A 1 78 ? -8.455 -0.485 -1.227 1.00 98.69 78 TRP A CA 1
ATOM 639 C C . TRP A 1 78 ? -7.399 -1.457 -0.693 1.00 98.69 78 TRP A C 1
ATOM 641 O O . TRP A 1 78 ? -6.279 -1.458 -1.198 1.00 98.69 78 TRP A O 1
ATOM 651 N N . VAL A 1 79 ? -7.742 -2.323 0.262 1.00 98.75 79 VAL A N 1
ATOM 652 C CA . VAL A 1 79 ? -6.883 -3.443 0.682 1.00 98.75 79 VAL A CA 1
ATOM 653 C C . VAL A 1 79 ? -6.662 -4.399 -0.487 1.00 98.75 79 VAL A C 1
ATOM 655 O O . VAL A 1 79 ? -5.520 -4.681 -0.831 1.00 98.75 79 VAL A O 1
ATOM 658 N N . GLU A 1 80 ? -7.738 -4.838 -1.145 1.00 98.62 80 GLU A N 1
ATOM 659 C CA . GLU A 1 80 ? -7.667 -5.735 -2.305 1.00 98.62 80 GLU A CA 1
ATOM 660 C C . GLU A 1 80 ? -6.819 -5.132 -3.433 1.00 98.62 80 GLU A C 1
ATOM 662 O O . GLU A 1 80 ? -5.962 -5.812 -3.993 1.00 98.62 80 GLU A O 1
ATOM 667 N N . ALA A 1 81 ? -6.994 -3.839 -3.723 1.00 98.69 81 ALA A N 1
ATOM 668 C CA . ALA A 1 81 ? -6.180 -3.131 -4.706 1.00 98.69 81 ALA A CA 1
ATOM 669 C C . ALA A 1 81 ? -4.687 -3.144 -4.345 1.00 98.69 81 ALA A C 1
ATOM 671 O O . ALA A 1 81 ? -3.849 -3.379 -5.212 1.00 98.69 81 ALA A O 1
ATOM 672 N N . GLY A 1 82 ? -4.352 -2.914 -3.072 1.00 98.56 82 GLY A N 1
ATOM 673 C CA . GLY A 1 82 ? -2.970 -2.940 -2.600 1.00 98.56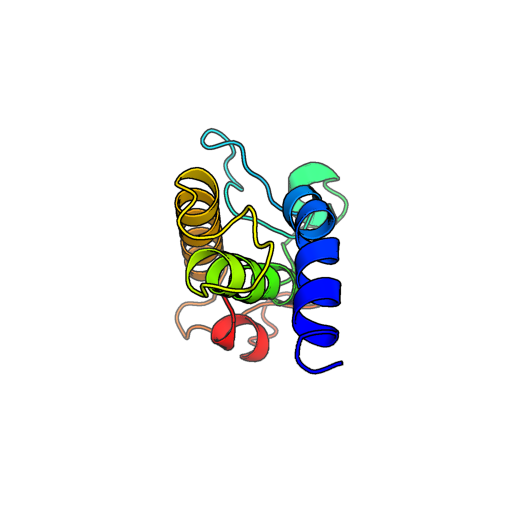 82 GLY A CA 1
ATOM 674 C C . GLY A 1 82 ? -2.319 -4.320 -2.718 1.00 98.56 82 GLY A C 1
ATOM 675 O O . GLY A 1 82 ? -1.193 -4.400 -3.209 1.00 98.56 82 GLY A O 1
ATOM 676 N N . ILE A 1 83 ? -3.055 -5.386 -2.380 1.00 98.38 83 ILE A N 1
ATOM 677 C CA . ILE A 1 83 ? -2.598 -6.781 -2.529 1.00 98.38 83 ILE A CA 1
ATOM 678 C C . ILE A 1 83 ? -2.343 -7.118 -3.997 1.00 98.38 83 ILE A C 1
ATOM 680 O O . ILE A 1 83 ? -1.298 -7.654 -4.366 1.00 98.38 83 ILE A O 1
ATOM 684 N N . LEU A 1 84 ? -3.288 -6.768 -4.873 1.00 98.31 84 LEU A N 1
ATOM 685 C CA . LEU A 1 84 ? -3.157 -7.026 -6.306 1.00 98.31 84 LEU A CA 1
ATOM 686 C C . LEU A 1 84 ? -2.000 -6.237 -6.927 1.00 98.31 84 LEU A C 1
ATOM 688 O O . LEU A 1 84 ? -1.304 -6.760 -7.799 1.00 98.31 84 LEU A O 1
ATOM 692 N N . PHE A 1 85 ? -1.770 -4.998 -6.480 1.00 98.44 85 PHE A N 1
ATOM 693 C CA . PHE A 1 85 ? -0.612 -4.222 -6.910 1.00 98.44 85 PHE A CA 1
ATOM 694 C C . PHE A 1 85 ? 0.695 -4.873 -6.450 1.00 98.44 85 PHE A C 1
ATOM 696 O O . PHE A 1 85 ? 1.592 -5.037 -7.272 1.00 98.44 85 PHE A O 1
ATOM 703 N N . ALA A 1 86 ? 0.784 -5.292 -5.183 1.00 97.38 86 ALA A N 1
ATOM 704 C CA . ALA A 1 86 ? 1.972 -5.935 -4.627 1.00 97.38 86 ALA A CA 1
ATOM 705 C C . ALA A 1 86 ? 2.331 -7.225 -5.379 1.00 97.38 86 ALA A C 1
ATOM 707 O O . ALA A 1 86 ? 3.462 -7.380 -5.841 1.00 97.38 86 ALA A O 1
ATOM 708 N N . ALA A 1 87 ? 1.342 -8.093 -5.613 1.00 96.62 87 ALA A N 1
ATOM 709 C CA . ALA A 1 87 ? 1.513 -9.319 -6.390 1.00 96.62 87 ALA A CA 1
ATOM 710 C C . ALA A 1 87 ? 1.956 -9.048 -7.839 1.00 96.62 87 ALA A C 1
ATOM 712 O O . ALA A 1 87 ? 2.725 -9.819 -8.407 1.00 96.62 87 ALA A O 1
ATOM 713 N N . LYS A 1 88 ? 1.487 -7.948 -8.444 1.00 95.88 88 LYS A N 1
ATOM 714 C CA . LYS A 1 88 ? 1.899 -7.518 -9.789 1.00 95.88 88 LYS A CA 1
ATOM 715 C C . LYS A 1 88 ? 3.320 -6.944 -9.812 1.00 95.88 88 LYS A C 1
ATOM 717 O O . LYS A 1 88 ? 4.001 -7.101 -10.822 1.00 95.88 88 LYS A O 1
ATOM 722 N N . SER A 1 89 ? 3.737 -6.229 -8.765 1.00 94.75 89 SER A N 1
ATOM 723 C CA . SER A 1 89 ? 5.064 -5.603 -8.681 1.00 94.75 89 SER A CA 1
ATOM 724 C C . SER A 1 89 ? 6.169 -6.563 -8.244 1.00 94.75 89 SER A C 1
ATOM 726 O O . SER A 1 89 ? 7.334 -6.294 -8.517 1.00 94.75 89 SER A O 1
ATOM 728 N N . ALA A 1 90 ? 5.820 -7.653 -7.560 1.00 95.44 90 ALA A N 1
ATOM 729 C CA . ALA A 1 90 ? 6.770 -8.658 -7.104 1.00 95.44 90 ALA A CA 1
ATOM 730 C C . ALA A 1 90 ? 7.348 -9.492 -8.261 1.00 95.44 90 ALA A C 1
ATOM 732 O O . ALA A 1 90 ? 6.737 -9.676 -9.318 1.00 95.44 90 ALA A O 1
ATOM 733 N N . HIS A 1 91 ? 8.536 -10.047 -8.031 1.00 95.56 91 HIS A N 1
ATOM 734 C CA . HIS A 1 91 ? 9.138 -11.069 -8.879 1.00 95.56 91 HIS A CA 1
ATOM 735 C C . HIS A 1 91 ? 8.345 -12.379 -8.790 1.00 95.56 91 HIS A C 1
ATOM 737 O O . HIS A 1 91 ? 7.581 -12.620 -7.857 1.00 95.56 91 HIS A O 1
ATOM 743 N N . ALA A 1 92 ? 8.567 -13.281 -9.748 1.00 93.88 92 ALA A N 1
ATOM 744 C CA . ALA A 1 92 ? 7.862 -14.566 -9.814 1.00 93.88 92 ALA A CA 1
ATOM 745 C C . ALA A 1 92 ? 8.108 -15.485 -8.599 1.00 93.88 92 ALA A C 1
ATOM 747 O O . ALA A 1 92 ? 7.308 -16.381 -8.341 1.00 93.88 92 ALA A O 1
ATOM 748 N N . ASP A 1 93 ? 9.206 -15.278 -7.868 1.00 93.81 93 ASP A N 1
ATOM 749 C CA . ASP A 1 93 ? 9.524 -15.984 -6.621 1.00 93.81 93 ASP A CA 1
ATOM 750 C C . ASP A 1 93 ? 8.922 -15.309 -5.372 1.00 93.81 93 ASP A C 1
ATOM 752 O O . ASP A 1 93 ? 9.159 -15.766 -4.255 1.00 93.81 93 ASP A O 1
ATOM 756 N N . GLY A 1 94 ? 8.126 -14.249 -5.555 1.00 91.75 94 GLY A N 1
ATOM 757 C CA . GLY A 1 94 ? 7.486 -13.481 -4.488 1.00 91.75 94 GLY A CA 1
ATOM 758 C C . GLY A 1 94 ? 8.385 -12.426 -3.847 1.00 91.75 94 GLY A C 1
ATOM 759 O O . GLY A 1 94 ? 7.948 -11.750 -2.922 1.00 91.75 94 GLY A O 1
ATOM 760 N N . SER A 1 95 ? 9.625 -12.273 -4.313 1.00 95.06 95 SER A N 1
ATOM 761 C CA . SER A 1 95 ? 10.518 -11.229 -3.819 1.00 95.06 95 SER A CA 1
ATOM 762 C C . SER A 1 95 ? 10.173 -9.848 -4.400 1.00 95.06 95 SER A C 1
ATOM 764 O O . SER A 1 95 ? 9.528 -9.736 -5.441 1.00 95.06 95 SER A O 1
ATOM 766 N N . CYS A 1 96 ? 10.596 -8.781 -3.732 1.00 94.25 96 CYS A N 1
ATOM 767 C CA . CYS A 1 96 ? 10.309 -7.389 -4.070 1.00 94.25 96 CYS A CA 1
ATOM 768 C C . CYS A 1 96 ? 11.603 -6.591 -4.280 1.00 94.25 96 CYS A C 1
ATOM 770 O O . CYS A 1 96 ? 12.676 -6.988 -3.823 1.00 94.25 96 CYS A O 1
ATOM 772 N N . ASP A 1 97 ? 11.477 -5.448 -4.950 1.00 94.50 97 ASP A N 1
ATOM 773 C CA . ASP A 1 97 ? 12.547 -4.459 -5.079 1.00 94.50 97 ASP A CA 1
ATOM 774 C C . ASP A 1 97 ? 12.230 -3.269 -4.163 1.00 94.50 97 ASP A C 1
ATOM 776 O O . ASP A 1 97 ? 11.211 -2.599 -4.345 1.00 94.50 97 ASP A O 1
ATOM 780 N N . ASP A 1 98 ? 13.075 -3.013 -3.162 1.00 91.25 98 ASP A N 1
ATOM 781 C CA . ASP A 1 98 ? 12.803 -2.008 -2.128 1.00 91.25 98 ASP A CA 1
ATOM 782 C C . ASP A 1 98 ? 13.556 -0.710 -2.400 1.00 91.25 98 ASP A C 1
ATOM 784 O O . ASP A 1 98 ? 12.963 0.374 -2.376 1.00 91.25 98 ASP A O 1
ATOM 788 N N . TYR A 1 99 ? 14.852 -0.828 -2.685 1.00 90.25 99 TYR A N 1
ATOM 789 C CA . TYR A 1 99 ? 15.752 0.299 -2.922 1.00 90.25 99 TYR A CA 1
ATOM 790 C C . TYR A 1 99 ? 16.481 0.200 -4.257 1.00 90.25 99 TYR A C 1
ATOM 792 O O . TYR A 1 99 ? 16.826 1.231 -4.841 1.00 90.25 99 TYR A O 1
ATOM 800 N N . PHE A 1 100 ? 16.701 -1.021 -4.752 1.00 92.69 100 PHE A N 1
ATOM 801 C CA . PHE A 1 100 ? 17.387 -1.268 -6.016 1.00 92.69 100 PHE A CA 1
ATOM 802 C C . PHE A 1 100 ? 16.600 -2.238 -6.904 1.00 92.69 100 PHE A C 1
ATOM 804 O O . PHE A 1 100 ? 15.986 -3.173 -6.393 1.00 92.69 100 PHE A O 1
ATOM 811 N N . PRO A 1 101 ? 16.655 -2.073 -8.238 1.00 89.50 101 PRO A N 1
ATOM 812 C CA . PRO A 1 101 ? 16.122 -3.073 -9.151 1.00 89.50 101 PRO A CA 1
ATOM 813 C C . PRO A 1 101 ? 16.800 -4.431 -8.943 1.00 89.50 101 PRO A C 1
ATOM 815 O O . PRO A 1 101 ? 18.025 -4.500 -8.814 1.00 89.50 101 PRO A O 1
ATOM 818 N N . PHE A 1 102 ? 16.014 -5.506 -9.000 1.00 92.19 102 PHE A N 1
ATOM 819 C CA . PHE A 1 102 ? 16.462 -6.895 -8.848 1.00 92.19 102 PHE A CA 1
ATOM 820 C C . PHE A 1 102 ? 17.057 -7.241 -7.472 1.00 92.19 102 PHE A C 1
ATOM 822 O O . PHE A 1 102 ? 17.808 -8.212 -7.360 1.00 92.19 102 PHE A O 1
ATOM 829 N N . GLU A 1 103 ? 16.728 -6.471 -6.435 1.00 93.25 103 GLU A N 1
ATOM 830 C CA . GLU A 1 103 ? 17.187 -6.689 -5.059 1.00 93.25 103 GLU A CA 1
ATOM 831 C C . GLU A 1 103 ? 16.673 -8.012 -4.485 1.00 93.25 103 GLU A C 1
ATOM 833 O O . GLU A 1 103 ? 17.403 -8.699 -3.767 1.00 93.25 103 GLU A O 1
ATOM 838 N N . ARG A 1 104 ? 15.447 -8.403 -4.852 1.00 93.69 104 ARG A N 1
ATOM 839 C CA . ARG A 1 104 ? 14.805 -9.645 -4.402 1.00 93.69 104 ARG A CA 1
ATOM 840 C C . ARG A 1 104 ? 14.708 -9.770 -2.876 1.00 93.69 104 ARG A C 1
ATOM 842 O O . ARG A 1 104 ? 14.966 -10.829 -2.299 1.00 93.69 104 ARG A O 1
ATOM 849 N N . ALA A 1 105 ? 14.278 -8.701 -2.220 1.00 93.06 105 ALA A N 1
ATOM 850 C CA . ALA A 1 105 ? 13.966 -8.699 -0.798 1.00 93.06 105 ALA A CA 1
ATOM 851 C C . ALA A 1 105 ? 12.643 -9.430 -0.506 1.00 93.06 105 ALA A C 1
ATOM 853 O O . ALA A 1 105 ? 11.711 -9.406 -1.301 1.00 93.06 105 ALA A O 1
ATOM 854 N N . GLY A 1 106 ? 12.536 -10.091 0.647 1.00 90.75 106 GLY A N 1
ATOM 855 C CA . GLY A 1 106 ? 11.313 -10.808 1.047 1.00 90.75 106 GLY A CA 1
ATOM 856 C C . GLY A 1 106 ? 10.428 -10.068 2.055 1.00 90.75 106 GLY A C 1
ATOM 857 O O . GLY A 1 106 ? 9.353 -10.560 2.379 1.00 90.75 106 GLY A O 1
ATOM 858 N N . GLY A 1 107 ? 10.884 -8.930 2.594 1.00 89.06 107 GLY A N 1
ATOM 859 C CA . GLY A 1 107 ? 10.239 -8.258 3.729 1.00 89.06 107 GLY A CA 1
ATOM 860 C C . GLY A 1 107 ? 8.822 -7.785 3.410 1.00 89.06 107 GLY A C 1
ATOM 861 O O . GLY A 1 107 ? 7.867 -8.210 4.060 1.00 89.06 107 GLY A O 1
ATOM 862 N N . ALA A 1 108 ? 8.686 -6.987 2.350 1.00 91.06 108 ALA A N 1
ATOM 863 C CA . ALA A 1 108 ? 7.409 -6.416 1.937 1.00 91.06 108 ALA A CA 1
ATOM 864 C C . ALA A 1 108 ? 6.341 -7.476 1.614 1.00 91.06 108 ALA A C 1
ATOM 866 O O . ALA A 1 108 ? 5.162 -7.286 1.917 1.00 91.06 108 ALA A O 1
ATOM 867 N N . ALA A 1 109 ? 6.743 -8.625 1.062 1.00 90.44 109 ALA A N 1
ATOM 868 C CA . ALA A 1 109 ? 5.833 -9.709 0.690 1.00 90.44 109 ALA A CA 1
ATOM 869 C C . ALA A 1 109 ? 5.071 -10.310 1.886 1.00 90.44 109 ALA A C 1
ATOM 871 O O . ALA A 1 109 ? 4.001 -10.884 1.712 1.00 90.44 109 ALA A O 1
ATOM 872 N N . ALA A 1 110 ? 5.592 -10.180 3.111 1.00 91.00 110 ALA A N 1
ATOM 873 C CA . ALA A 1 110 ? 4.918 -10.681 4.309 1.00 91.00 110 ALA A CA 1
ATOM 874 C C . ALA A 1 110 ? 3.733 -9.806 4.762 1.00 91.00 110 ALA A C 1
ATOM 876 O O . ALA A 1 110 ? 2.900 -10.266 5.545 1.00 91.00 110 ALA A O 1
ATOM 877 N N . PHE A 1 111 ? 3.669 -8.553 4.302 1.00 92.81 111 PHE A N 1
ATOM 878 C CA . PHE A 1 111 ? 2.715 -7.542 4.771 1.00 92.81 111 PHE A CA 1
ATOM 879 C C . PHE A 1 111 ? 1.861 -6.939 3.649 1.00 92.81 111 PHE A C 1
ATOM 881 O O . PHE A 1 111 ? 1.084 -6.016 3.917 1.00 92.81 111 PHE A O 1
ATOM 888 N N . SER A 1 112 ? 2.020 -7.419 2.414 1.00 86.88 112 SER A N 1
ATOM 889 C CA . SER A 1 112 ? 1.379 -6.862 1.223 1.00 86.88 112 SER A CA 1
ATOM 890 C C . SER A 1 112 ? 0.491 -7.837 0.474 1.00 86.88 112 SER A C 1
ATOM 892 O O . SER A 1 112 ? 0.624 -9.067 0.648 1.00 86.88 112 SER A O 1
#